Protein AF-B6GC17-F1 (afdb_monomer_lite)

pLDDT: mean 92.31, std 5.41, range [69.94, 96.5]

Foldseek 3Di:
DDDDDADWDADPPPRDIDHPPDQPQQCCDDPRDRNDDHD

Sequence (39 aa):
MKINAASQSTCPRCGAVKLPHHVCGNCGFYKDREVIVVE

Organism: NCBI:txid445975

InterPro domains:
  IPR002677 Large ribosomal subunit protein bL32 [PF01783] (2-36)
  IPR002677 Large ribosomal subunit protein bL32 [TIGR01031] (2-36)
  IPR011332 Zinc-binding ribosomal protein [SSF57829] (2-36)
  IPR044957 Large ribosomal subunit protein bL32, bacteria [PTHR35534] (2-38)

Secondary structure (DSSP, 8-state):
-PPPPPP-EE-TTT--EE-TTS--TTT-EETTEE-S---

Structure (mmCIF, N/CA/C/O backbone):
data_AF-B6GC17-F1
#
_entry.id   AF-B6GC17-F1
#
loop_
_atom_site.group_PDB
_atom_site.id
_atom_site.type_symbol
_atom_site.label_atom_id
_atom_site.label_alt_id
_atom_site.label_comp_id
_atom_site.label_asym_id
_atom_site.label_entity_id
_atom_site.label_seq_id
_atom_site.pdbx_PDB_ins_code
_atom_site.Cartn_x
_atom_site.Cartn_y
_atom_site.Cartn_z
_atom_site.occupancy
_atom_site.B_iso_or_equiv
_atom_site.auth_seq_id
_atom_site.auth_comp_id
_atom_site.auth_asym_id
_atom_site.auth_atom_id
_atom_site.pdbx_PDB_model_num
ATOM 1 N N . MET A 1 1 ? 29.934 1.791 -6.953 1.00 77.25 1 MET A N 1
ATOM 2 C CA . MET A 1 1 ? 28.906 1.190 -6.075 1.00 77.25 1 MET A CA 1
ATOM 3 C C . MET A 1 1 ? 27.569 1.262 -6.809 1.00 77.25 1 MET A C 1
ATOM 5 O O . MET A 1 1 ? 27.195 2.363 -7.186 1.00 77.25 1 MET A O 1
ATOM 9 N N . LYS A 1 2 ? 26.900 0.138 -7.104 1.00 82.25 2 LYS A N 1
ATOM 10 C CA . LYS A 1 2 ? 25.563 0.135 -7.737 1.00 82.25 2 LYS A CA 1
ATOM 11 C C . LYS A 1 2 ? 24.508 -0.064 -6.647 1.00 82.25 2 LYS A C 1
ATOM 13 O O . LYS A 1 2 ? 24.677 -0.951 -5.817 1.00 82.25 2 LYS A O 1
ATOM 18 N N . ILE A 1 3 ? 23.463 0.759 -6.642 1.00 89.94 3 ILE A N 1
ATOM 19 C CA . ILE A 1 3 ? 22.323 0.613 -5.729 1.00 89.94 3 ILE A CA 1
ATOM 20 C C . ILE A 1 3 ? 21.270 -0.232 -6.448 1.00 89.94 3 ILE A C 1
ATOM 22 O O . ILE A 1 3 ? 20.904 0.076 -7.581 1.00 89.94 3 ILE A O 1
ATOM 26 N N . ASN A 1 4 ? 20.828 -1.316 -5.814 1.00 91.31 4 ASN A N 1
ATOM 27 C CA . ASN A 1 4 ? 19.772 -2.167 -6.357 1.00 91.31 4 ASN A CA 1
ATOM 28 C C . ASN A 1 4 ? 18.403 -1.499 -6.195 1.00 91.31 4 ASN A C 1
ATOM 30 O O . ASN A 1 4 ? 18.188 -0.716 -5.269 1.00 91.31 4 ASN A O 1
ATOM 34 N N . ALA A 1 5 ? 17.471 -1.838 -7.084 1.00 90.44 5 ALA A N 1
ATOM 35 C CA . ALA A 1 5 ? 16.091 -1.390 -6.965 1.00 90.44 5 ALA A CA 1
ATOM 36 C C . ALA A 1 5 ? 15.445 -1.927 -5.677 1.00 90.44 5 ALA A C 1
ATOM 38 O O . ALA A 1 5 ? 15.775 -3.019 -5.206 1.00 90.44 5 ALA A O 1
ATOM 39 N N . ALA A 1 6 ? 14.509 -1.157 -5.122 1.00 91.50 6 ALA A N 1
ATOM 40 C CA . ALA A 1 6 ? 13.717 -1.592 -3.980 1.00 91.50 6 ALA A CA 1
ATOM 41 C C . ALA A 1 6 ? 12.875 -2.828 -4.335 1.00 91.50 6 ALA A C 1
ATOM 43 O O . ALA A 1 6 ? 12.420 -2.984 -5.471 1.00 91.50 6 ALA A O 1
ATOM 44 N N . SER A 1 7 ? 12.643 -3.690 -3.346 1.00 94.00 7 SER A N 1
ATOM 45 C CA . SER A 1 7 ? 11.759 -4.841 -3.499 1.00 94.00 7 SER A CA 1
ATOM 46 C C . SER A 1 7 ? 10.312 -4.396 -3.721 1.00 94.00 7 SER A C 1
ATOM 48 O O . SER A 1 7 ? 9.848 -3.390 -3.182 1.00 94.00 7 SER A O 1
ATOM 50 N N . GLN A 1 8 ? 9.588 -5.166 -4.529 1.00 95.31 8 GLN A N 1
ATOM 51 C CA . GLN A 1 8 ? 8.207 -4.886 -4.910 1.00 95.31 8 GLN A CA 1
ATOM 52 C C . GLN A 1 8 ? 7.328 -6.110 -4.645 1.00 95.31 8 GLN A C 1
ATOM 54 O O . GLN A 1 8 ? 7.794 -7.247 -4.665 1.00 95.31 8 GLN A O 1
ATOM 59 N N . SER A 1 9 ? 6.049 -5.868 -4.372 1.00 95.56 9 SER A N 1
ATOM 60 C CA . SER A 1 9 ? 5.027 -6.895 -4.166 1.00 95.56 9 SER A CA 1
ATOM 61 C C . SER A 1 9 ? 3.711 -6.465 -4.801 1.00 95.56 9 SER A C 1
ATOM 63 O O . SER A 1 9 ? 3.434 -5.272 -4.911 1.00 95.56 9 SER A O 1
ATOM 65 N N . THR A 1 10 ? 2.873 -7.422 -5.178 1.00 96.50 10 THR A N 1
ATOM 66 C CA . THR A 1 10 ? 1.546 -7.132 -5.730 1.00 96.50 10 THR A CA 1
ATOM 67 C C . THR A 1 10 ? 0.524 -7.020 -4.603 1.00 96.50 10 THR A C 1
ATOM 69 O O . THR A 1 10 ? 0.498 -7.839 -3.683 1.00 96.50 10 THR A O 1
ATOM 72 N N . CYS A 1 11 ? -0.325 -5.994 -4.644 1.00 95.44 11 CYS A N 1
ATOM 73 C CA . CYS A 1 11 ? -1.450 -5.869 -3.730 1.00 95.44 11 CYS A CA 1
ATOM 74 C C . CYS A 1 11 ? -2.461 -6.991 -4.006 1.00 95.44 11 CYS A C 1
ATOM 76 O O . CYS A 1 11 ? -2.981 -7.057 -5.120 1.00 95.44 11 CYS A O 1
ATOM 78 N N . PRO A 1 12 ? -2.814 -7.824 -3.011 1.00 9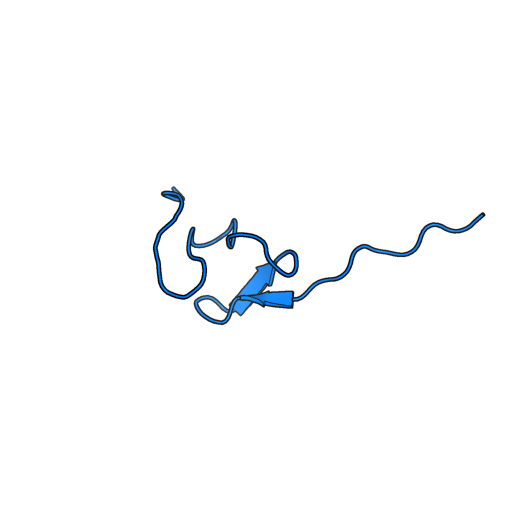4.19 12 PRO A N 1
ATOM 79 C CA . PRO A 1 12 ? -3.765 -8.914 -3.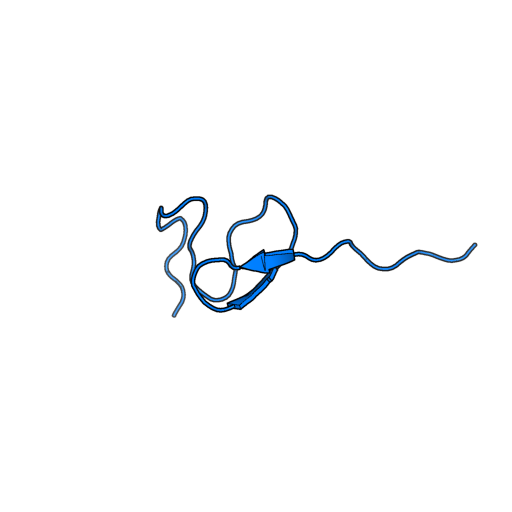222 1.00 94.19 12 PRO A CA 1
ATOM 80 C C . PRO A 1 12 ? -5.202 -8.427 -3.466 1.00 94.19 12 PRO A C 1
ATOM 82 O O . PRO A 1 12 ? -6.031 -9.204 -3.917 1.00 94.19 12 PRO A O 1
ATOM 85 N N . ARG A 1 13 ? -5.509 -7.156 -3.166 1.00 92.44 13 ARG A N 1
ATOM 86 C CA . ARG A 1 13 ? -6.866 -6.601 -3.275 1.00 92.44 13 ARG A CA 1
ATOM 87 C C . ARG A 1 13 ? -7.146 -5.922 -4.614 1.00 92.44 13 ARG A C 1
ATOM 89 O O . ARG A 1 13 ? -8.182 -6.174 -5.207 1.00 92.44 13 ARG A O 1
ATOM 96 N N . CYS A 1 14 ? -6.255 -5.040 -5.067 1.00 95.50 14 CYS A N 1
ATOM 97 C CA . CYS A 1 14 ? -6.459 -4.258 -6.296 1.00 95.50 14 CYS A CA 1
ATOM 98 C C . CYS A 1 14 ? -5.443 -4.563 -7.406 1.00 95.50 14 CYS A C 1
ATOM 100 O O . CYS A 1 14 ? -5.528 -3.978 -8.478 1.00 95.50 14 CYS A O 1
ATOM 102 N N . GLY A 1 15 ? -4.451 -5.425 -7.156 1.00 95.19 15 GLY A N 1
ATOM 103 C CA . GLY A 1 15 ? -3.424 -5.778 -8.142 1.00 95.19 15 GLY A CA 1
ATOM 104 C C . GLY A 1 15 ? -2.315 -4.738 -8.344 1.00 95.19 15 GLY A C 1
ATOM 105 O O . GLY A 1 15 ? -1.365 -5.010 -9.070 1.00 95.19 15 GLY A O 1
ATOM 106 N N . ALA A 1 16 ? -2.376 -3.573 -7.691 1.00 96.31 16 ALA A N 1
ATOM 107 C CA . ALA A 1 16 ? -1.335 -2.550 -7.807 1.00 96.31 16 ALA A CA 1
ATOM 108 C C . ALA A 1 16 ? 0.008 -3.011 -7.212 1.00 96.31 16 ALA A C 1
ATOM 110 O O . ALA A 1 16 ? 0.047 -3.717 -6.199 1.00 96.31 16 ALA A O 1
ATOM 111 N N . VAL A 1 17 ? 1.117 -2.555 -7.796 1.00 96.50 17 VAL A N 1
ATOM 112 C CA . VAL A 1 17 ? 2.452 -2.749 -7.217 1.00 96.50 17 VAL A CA 1
ATOM 113 C C . VAL A 1 17 ? 2.586 -1.897 -5.957 1.00 96.50 17 VAL A C 1
ATOM 115 O O . VAL A 1 17 ? 2.239 -0.719 -5.937 1.00 96.50 17 VAL A O 1
ATOM 118 N N . LYS A 1 18 ? 3.096 -2.499 -4.886 1.00 94.12 18 LYS A N 1
ATOM 119 C CA . LYS A 1 18 ? 3.328 -1.846 -3.600 1.00 94.12 18 LYS A CA 1
ATOM 120 C C . LYS A 1 18 ? 4.604 -2.357 -2.945 1.00 94.12 18 LYS A C 1
ATOM 122 O O . LYS A 1 18 ? 5.089 -3.452 -3.243 1.00 94.12 18 LYS A O 1
ATOM 127 N N . LEU A 1 19 ? 5.098 -1.606 -1.967 1.00 94.56 19 LEU A N 1
ATOM 128 C CA . LEU A 1 19 ? 6.196 -2.074 -1.130 1.00 94.56 19 LEU A CA 1
ATOM 129 C C . LEU A 1 19 ? 5.755 -3.284 -0.269 1.00 94.56 19 LEU A C 1
ATOM 131 O O . LEU A 1 19 ? 4.630 -3.302 0.266 1.00 94.56 19 LEU A O 1
ATOM 135 N N . PRO A 1 20 ? 6.612 -4.311 -0.124 1.00 94.94 20 PRO A N 1
ATOM 136 C CA . PRO A 1 20 ? 6.371 -5.418 0.799 1.00 94.94 20 PRO A CA 1
ATOM 137 C C . PRO A 1 20 ? 6.169 -4.907 2.228 1.00 94.94 20 PRO A C 1
ATOM 139 O O . PRO A 1 20 ? 6.882 -4.019 2.663 1.00 94.94 20 PRO A O 1
ATOM 142 N N . HIS A 1 21 ? 5.203 -5.457 2.969 1.00 93.69 21 HIS A N 1
ATOM 143 C CA . HIS A 1 21 ? 4.864 -5.043 4.348 1.00 93.69 21 HIS A CA 1
ATOM 144 C C . HIS A 1 21 ? 4.341 -3.606 4.544 1.00 93.69 21 HIS A C 1
ATOM 146 O O . HIS A 1 21 ? 4.074 -3.219 5.677 1.00 93.69 21 HIS A O 1
ATOM 152 N N . HIS A 1 22 ? 4.094 -2.850 3.473 1.00 93.81 22 HIS A N 1
ATOM 153 C CA . HIS A 1 22 ? 3.405 -1.560 3.551 1.00 93.81 22 HIS A CA 1
ATOM 154 C C . HIS A 1 22 ? 1.915 -1.682 3.208 1.00 93.81 22 HIS A C 1
ATOM 156 O O . HIS A 1 22 ? 1.487 -2.599 2.484 1.00 93.81 22 HIS A O 1
ATOM 162 N N . VAL A 1 23 ? 1.142 -0.712 3.706 1.00 95.81 23 VAL A N 1
ATOM 163 C CA . VAL A 1 23 ? -0.225 -0.428 3.253 1.00 95.81 23 VAL A CA 1
ATOM 164 C C . VAL A 1 23 ? -0.198 -0.131 1.756 1.00 95.81 23 VAL A C 1
ATOM 166 O O . VAL A 1 23 ? 0.738 0.493 1.253 1.00 95.81 23 VAL A O 1
ATOM 169 N N . CYS A 1 24 ? -1.192 -0.620 1.016 1.00 96.38 24 CYS A N 1
ATOM 170 C CA . CYS A 1 24 ? -1.300 -0.283 -0.395 1.00 96.38 24 CYS A CA 1
ATOM 171 C C . CYS A 1 24 ? -1.654 1.201 -0.539 1.00 96.38 24 CYS A C 1
ATOM 173 O O . CYS A 1 24 ? -2.753 1.595 -0.172 1.00 96.38 24 CYS A O 1
ATOM 175 N N . GLY A 1 25 ? -0.758 2.0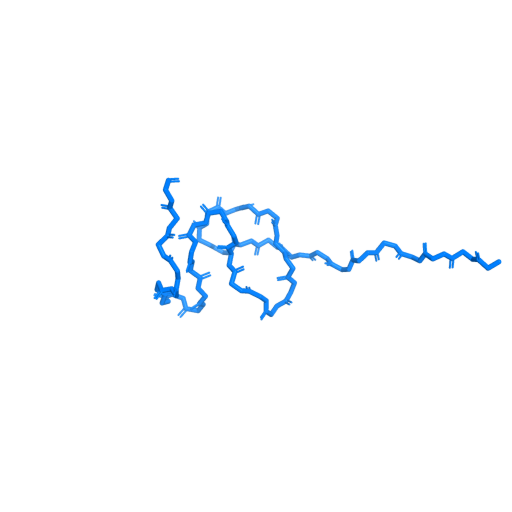04 -1.116 1.00 93.81 25 GLY A N 1
ATOM 176 C CA . GLY A 1 25 ? -1.030 3.423 -1.372 1.00 93.81 25 GLY A CA 1
ATOM 177 C C . GLY A 1 25 ? -2.133 3.674 -2.406 1.00 93.81 25 GLY A C 1
ATOM 178 O O . GLY A 1 25 ? -2.648 4.776 -2.470 1.00 93.81 25 GLY A O 1
ATOM 179 N N . ASN A 1 26 ? -2.509 2.661 -3.195 1.00 95.44 26 ASN A N 1
ATOM 180 C CA . ASN A 1 26 ? -3.541 2.794 -4.225 1.00 95.44 26 ASN A CA 1
ATOM 181 C C . ASN A 1 26 ? -4.957 2.502 -3.716 1.00 95.44 26 ASN A C 1
ATOM 183 O O . ASN A 1 26 ? -5.910 3.026 -4.269 1.00 95.44 26 ASN A O 1
ATOM 187 N N . CYS A 1 27 ? -5.130 1.588 -2.757 1.00 95.31 27 CYS A N 1
ATOM 188 C CA . CYS A 1 27 ? -6.465 1.234 -2.254 1.00 95.31 27 CYS A CA 1
ATOM 189 C C . CYS A 1 27 ? -6.628 1.437 -0.750 1.0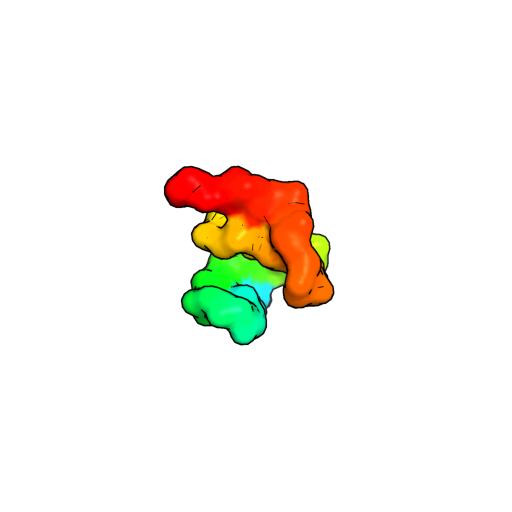0 95.31 27 CYS A C 1
ATOM 191 O O . CYS A 1 27 ? -7.733 1.312 -0.249 1.00 95.31 27 CYS A O 1
ATOM 193 N N . GLY A 1 28 ? -5.547 1.699 -0.017 1.00 95.81 28 GLY A N 1
ATOM 194 C CA . GLY A 1 28 ? -5.587 2.000 1.411 1.00 95.81 28 GLY A CA 1
ATOM 195 C C . GLY A 1 28 ? -5.631 0.786 2.330 1.00 95.81 28 GLY A C 1
ATOM 196 O O . GLY A 1 28 ? -5.618 0.932 3.552 1.00 95.81 28 GLY A O 1
ATOM 197 N N . PHE A 1 29 ? -5.630 -0.427 1.769 1.00 95.94 29 PHE A N 1
ATOM 198 C CA . PHE A 1 29 ? -5.767 -1.662 2.540 1.00 95.94 29 PHE A CA 1
ATOM 199 C C . PHE A 1 29 ? -4.429 -2.313 2.914 1.00 95.94 29 PHE A C 1
ATOM 201 O O . PHE A 1 29 ? -3.459 -2.327 2.145 1.00 95.94 29 PHE A O 1
ATOM 208 N N . TYR A 1 30 ? -4.418 -2.949 4.086 1.00 94.38 30 TYR A N 1
ATOM 209 C CA . TYR A 1 30 ? -3.403 -3.902 4.528 1.00 94.38 30 TYR A CA 1
ATOM 210 C C . TYR A 1 30 ? -4.055 -5.042 5.312 1.00 94.38 30 TYR A C 1
ATOM 212 O O . TYR A 1 30 ? -4.764 -4.793 6.285 1.00 94.38 30 TYR A O 1
ATOM 220 N N . LYS A 1 31 ? -3.794 -6.294 4.907 1.00 89.00 31 LYS A N 1
ATOM 221 C CA . LYS A 1 31 ? -4.390 -7.500 5.521 1.00 89.00 31 LYS A CA 1
ATOM 222 C C . LYS A 1 31 ? -5.913 -7.377 5.685 1.00 89.00 31 LYS A C 1
ATOM 224 O O . LYS A 1 31 ? -6.443 -7.529 6.780 1.00 89.00 31 LYS A O 1
ATOM 229 N N . ASP A 1 32 ? -6.578 -7.006 4.593 1.00 87.06 32 ASP A N 1
ATOM 230 C CA . ASP A 1 32 ? -8.032 -6.825 4.502 1.00 87.06 32 ASP A CA 1
ATOM 231 C C . ASP A 1 32 ? -8.664 -5.775 5.417 1.00 87.06 32 ASP A C 1
ATOM 233 O O . ASP A 1 32 ? -9.885 -5.647 5.460 1.00 87.06 32 ASP A O 1
ATOM 237 N N . ARG A 1 33 ? -7.842 -4.950 6.066 1.00 92.19 33 ARG A N 1
ATOM 238 C CA . ARG A 1 33 ? -8.284 -3.782 6.818 1.00 92.19 33 ARG A CA 1
ATOM 239 C C . ARG A 1 33 ? -7.968 -2.512 6.046 1.00 92.19 33 ARG A C 1
ATOM 241 O O . ARG A 1 33 ? -6.859 -2.371 5.529 1.00 92.19 33 ARG A O 1
ATOM 248 N N . GLU A 1 34 ? -8.930 -1.604 5.986 1.00 94.12 34 GLU A N 1
ATOM 249 C CA . GLU A 1 34 ? -8.714 -0.242 5.508 1.00 94.12 34 GLU A CA 1
ATOM 250 C C . GLU A 1 34 ? -7.898 0.509 6.561 1.00 94.12 34 GLU A C 1
ATOM 252 O O . GLU A 1 34 ? -8.289 0.573 7.727 1.00 94.12 34 GLU A O 1
ATOM 257 N N . VAL A 1 35 ? -6.709 0.975 6.183 1.00 94.75 35 VAL A N 1
ATOM 258 C CA . VAL A 1 35 ? -5.782 1.660 7.098 1.00 94.75 35 VAL A CA 1
ATOM 259 C C . VAL A 1 35 ? -5.730 3.150 6.803 1.00 94.75 35 VAL A C 1
ATOM 261 O O . VAL A 1 35 ? -5.598 3.949 7.725 1.00 94.75 35 VAL A O 1
ATOM 264 N N . ILE A 1 36 ? -5.840 3.518 5.529 1.00 93.56 36 ILE A N 1
ATOM 265 C CA . ILE A 1 36 ? -5.926 4.905 5.084 1.00 93.56 36 ILE A CA 1
ATOM 266 C C . ILE A 1 36 ? -7.081 5.029 4.099 1.00 93.56 36 ILE A C 1
ATOM 268 O O . ILE A 1 36 ? -7.320 4.109 3.318 1.00 93.56 36 ILE A O 1
ATOM 272 N N . VAL A 1 37 ? -7.757 6.173 4.129 1.00 90.31 37 VAL A N 1
ATOM 273 C CA . VAL A 1 37 ? -8.703 6.548 3.078 1.00 90.31 37 VAL A CA 1
ATOM 274 C C . VAL A 1 37 ? -7.878 7.055 1.901 1.00 90.31 37 VAL A C 1
ATOM 276 O O . VAL A 1 37 ? -7.019 7.921 2.078 1.00 90.31 37 VAL A O 1
ATOM 279 N N . VAL A 1 38 ? -8.094 6.466 0.730 1.00 85.69 38 VAL A N 1
ATOM 280 C CA . VAL A 1 38 ? -7.477 6.899 -0.529 1.00 85.69 38 VAL A CA 1
ATOM 281 C C . VAL A 1 38 ? -8.576 7.567 -1.348 1.00 85.69 38 VAL A C 1
ATOM 283 O O . VAL A 1 38 ? -9.649 6.981 -1.486 1.00 85.69 38 VAL A O 1
ATOM 286 N N . GLU A 1 39 ? -8.328 8.799 -1.795 1.00 69.94 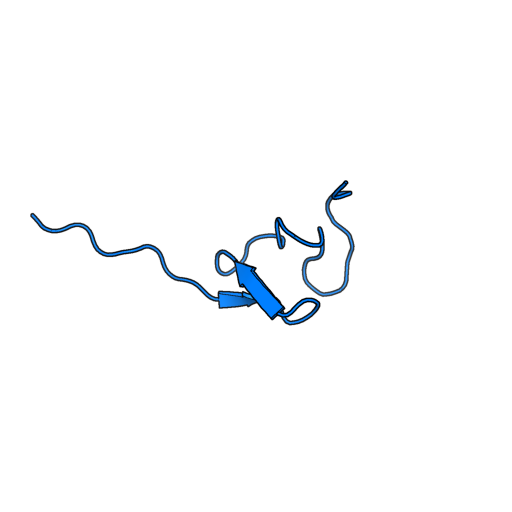39 GLU A N 1
ATOM 287 C CA . GLU A 1 39 ? -9.261 9.600 -2.609 1.0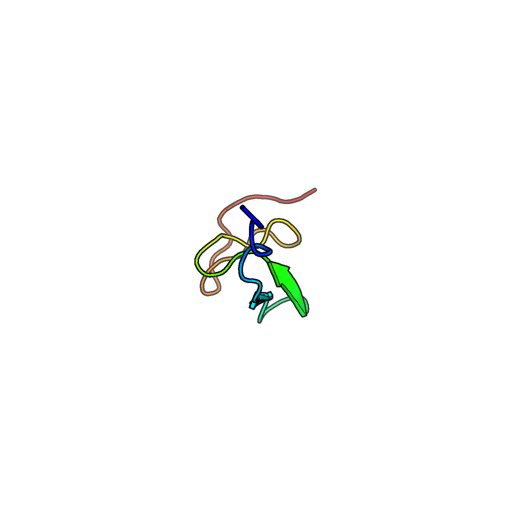0 69.94 39 GLU A CA 1
ATOM 288 C C . GLU A 1 39 ? -9.407 9.072 -4.042 1.00 69.94 39 GLU A C 1
ATOM 290 O O . GLU A 1 39 ? -8.406 8.555 -4.598 1.00 69.94 39 GLU A O 1
#

Radius of gyration: 11.76 Å; chains: 1; bounding box: 38×18×15 Å